Protein AF-A0A3C0YQP6-F1 (afdb_monomer)

Mean predicted aligned error: 11.36 Å

Sequence (159 aa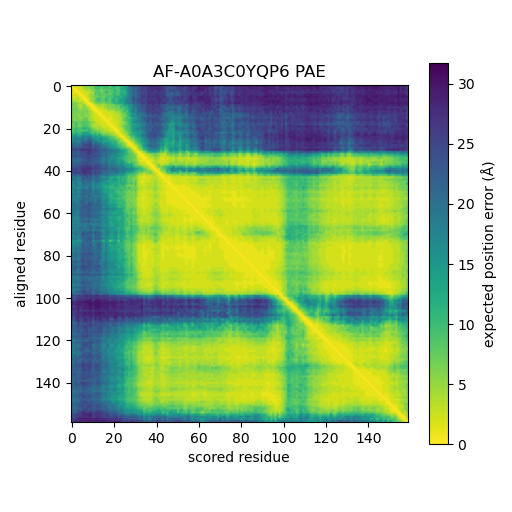):
MQRHLARFGKLDANDVVGLISKVEVSIDPDTDFGVAVFSPKKMIKPFTRGQRRYIEAMVNHDLTFCTGPAGTGKTYLAVAVAVSMLKKKQIRKIVLARPAVEAGEKLGFLPGDIEAKVNPYLRPLFDSLEDMMDFAQMRKLADMDIIEVIPLAFMRGRT

Secondary structure (DSSP, 8-state):
-HHHHHHHS---HHHHHHHHHHHHTTS-S-TT--EE-SSTT-EE--SSHHHHHHHHHHHH-S-------TTSSHHHHHHHHHHHHHHTTS-S-EEEEE-SS-TT-------S-HHHHHHHHHHHHHHHHHTTS-HHHHHHHHHTTSEEEEEGGGGTT--

Foldseek 3Di:
DVVVCVVPVDDDPVNVVVVVVVVVVQQDPPFPDFQAAAPNPDTHTQRGPVLVVQLVCVVPDPDDDDDDDPPNCNLLSVLSSVRSCVVVVVDQAAEAEDAQDDPPDDLDDDPDDPCSSRVVVQVVVVVSVCVRHPPVVVVVCVVVNRYHRYYPVVPPPPD

pLDDT: mean 80.61, std 15.02, range [41.62, 96.5]

Solvent-accessible surface area (backbone atoms only — not comparable to full-atom values): 9839 Å² total; per-residue (Å²): 109,70,73,52,42,75,71,62,78,60,83,54,73,64,56,51,53,56,49,49,52,60,55,50,73,50,42,62,85,79,69,85,61,57,41,58,39,70,34,93,85,52,62,55,57,61,71,33,62,70,48,42,51,50,55,52,41,56,74,76,35,98,75,70,88,86,85,78,68,89,90,73,45,68,68,57,54,52,51,41,49,52,46,24,34,42,76,70,63,74,44,84,63,48,78,47,69,43,74,84,58,66,96,86,62,72,84,66,88,62,83,70,57,76,61,68,57,46,48,74,75,49,41,68,59,52,55,51,47,54,74,36,25,54,65,72,58,50,50,53,35,38,79,68,67,30,40,41,81,47,48,45,84,72,57,73,88,78,126

Radius of gyration: 19.97 Å; Cα contacts (8 Å, |Δi|>4): 151; chains: 1; bounding box: 54×29×54 Å

Structure (mmCIF, N/CA/C/O backbone):
data_AF-A0A3C0YQP6-F1
#
_entry.id   AF-A0A3C0YQP6-F1
#
loop_
_atom_site.group_PDB
_atom_site.id
_atom_site.type_symbol
_atom_site.label_atom_id
_atom_site.label_alt_id
_atom_site.label_comp_id
_atom_site.label_asym_id
_atom_site.label_entity_id
_atom_site.label_seq_id
_atom_site.pdbx_PDB_ins_code
_atom_site.Cartn_x
_atom_site.Cartn_y
_atom_site.Cartn_z
_atom_site.occupancy
_atom_site.B_iso_or_equiv
_atom_site.auth_seq_id
_atom_site.auth_comp_id
_atom_site.auth_asym_id
_atom_site.auth_atom_id
_atom_site.pdbx_PDB_model_num
ATOM 1 N N . MET A 1 1 ? 24.468 1.409 -19.617 1.00 58.34 1 MET A N 1
ATOM 2 C CA . MET A 1 1 ? 25.437 2.520 -19.496 1.00 58.34 1 MET A CA 1
ATOM 3 C C . MET A 1 1 ? 26.795 2.054 -18.957 1.00 58.34 1 MET A C 1
ATOM 5 O O . MET A 1 1 ? 27.735 2.036 -19.735 1.00 58.34 1 MET A O 1
ATOM 9 N N . GLN A 1 2 ? 26.906 1.563 -17.711 1.00 55.31 2 GLN A N 1
ATOM 10 C CA . GLN A 1 2 ? 28.197 1.138 -17.114 1.00 55.31 2 GLN A CA 1
ATOM 11 C C . GLN A 1 2 ? 28.961 0.056 -17.906 1.00 55.31 2 GLN A C 1
ATOM 13 O O . GLN A 1 2 ? 30.169 0.168 -18.076 1.00 55.31 2 GLN A O 1
ATOM 18 N N . ARG A 1 3 ? 28.274 -0.954 -18.463 1.00 58.31 3 ARG A N 1
ATOM 19 C CA . ARG A 1 3 ? 28.918 -2.009 -19.279 1.00 58.31 3 ARG A CA 1
ATOM 20 C C . ARG A 1 3 ? 29.459 -1.522 -20.632 1.00 58.31 3 ARG A C 1
ATOM 22 O O . ARG A 1 3 ? 30.394 -2.120 -21.145 1.00 58.31 3 ARG A O 1
ATOM 29 N N . HIS A 1 4 ? 28.872 -0.470 -21.211 1.00 63.62 4 HIS A N 1
ATOM 30 C CA . HIS A 1 4 ? 29.332 0.110 -22.484 1.00 63.62 4 HIS A CA 1
ATOM 31 C C . HIS A 1 4 ? 30.536 1.025 -22.252 1.00 63.62 4 HIS A C 1
ATOM 33 O O . HIS A 1 4 ? 31.543 0.895 -22.939 1.00 63.62 4 HIS A O 1
ATOM 39 N N . LEU A 1 5 ? 30.486 1.838 -21.186 1.00 61.31 5 LEU A N 1
ATOM 40 C CA . LEU A 1 5 ? 31.622 2.647 -20.726 1.00 61.31 5 LEU A CA 1
ATOM 41 C C . LEU A 1 5 ? 32.848 1.787 -20.402 1.00 61.31 5 LEU A C 1
ATOM 43 O O . LEU A 1 5 ? 33.950 2.102 -20.834 1.00 61.31 5 LEU A O 1
ATOM 4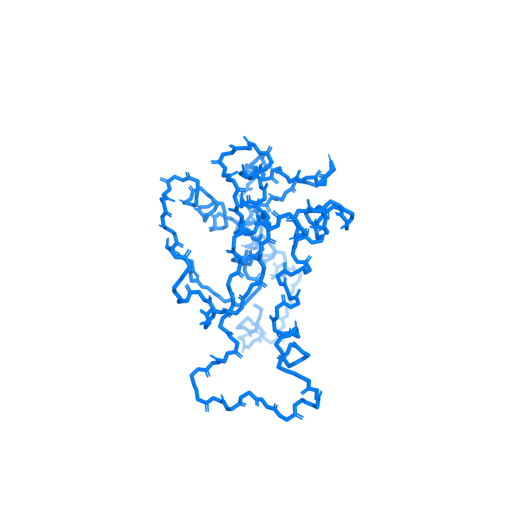7 N N . ALA A 1 6 ? 32.643 0.675 -19.689 1.00 65.25 6 ALA A N 1
ATOM 48 C CA . ALA A 1 6 ? 33.711 -0.254 -19.330 1.00 65.25 6 ALA A CA 1
ATOM 49 C C . ALA A 1 6 ? 34.341 -0.962 -20.543 1.00 65.25 6 ALA A C 1
ATOM 51 O O . ALA A 1 6 ? 35.459 -1.455 -20.443 1.00 65.25 6 ALA A O 1
ATOM 52 N N . ARG A 1 7 ? 33.632 -1.032 -21.679 1.00 63.12 7 ARG A N 1
ATOM 53 C CA . ARG A 1 7 ? 34.079 -1.752 -22.879 1.00 63.12 7 ARG A CA 1
ATOM 54 C C . ARG A 1 7 ? 34.675 -0.838 -23.951 1.00 63.12 7 ARG A C 1
ATOM 56 O O . ARG A 1 7 ? 35.552 -1.284 -24.680 1.00 63.12 7 ARG A O 1
ATOM 63 N N . PHE A 1 8 ? 34.219 0.411 -24.050 1.00 68.19 8 PHE A N 1
ATOM 64 C CA . PHE A 1 8 ? 34.611 1.328 -25.129 1.00 68.19 8 PHE A CA 1
ATOM 65 C C . PHE A 1 8 ? 35.222 2.651 -24.648 1.00 68.19 8 PHE A C 1
ATOM 67 O O . PHE A 1 8 ? 35.704 3.425 -25.471 1.00 68.19 8 PHE A O 1
ATOM 74 N N . GLY A 1 9 ? 35.231 2.929 -23.338 1.00 69.69 9 GLY A N 1
ATOM 75 C CA . GLY A 1 9 ? 35.923 4.079 -22.736 1.00 69.69 9 GLY A CA 1
ATOM 76 C C . GLY A 1 9 ? 35.346 5.463 -23.065 1.00 69.69 9 GLY A C 1
ATOM 77 O O . GLY A 1 9 ? 35.785 6.454 -22.490 1.00 69.69 9 GLY A O 1
ATOM 78 N N . LYS A 1 10 ? 34.355 5.553 -23.957 1.00 77.12 10 LYS A N 1
ATOM 79 C CA . LYS A 1 10 ? 33.652 6.784 -24.332 1.00 77.12 10 LYS A CA 1
ATOM 80 C C . LYS A 1 10 ? 32.188 6.484 -24.648 1.00 77.12 10 LYS A C 1
ATOM 82 O O . LYS A 1 10 ? 31.852 5.360 -25.010 1.00 77.12 10 LYS A O 1
ATOM 87 N N . LEU A 1 11 ? 31.336 7.489 -24.480 1.00 73.94 11 LEU A N 1
ATOM 88 C CA . LEU A 1 11 ? 29.963 7.495 -24.980 1.00 73.94 11 LEU A CA 1
ATOM 89 C C . LEU A 1 11 ? 29.897 8.507 -26.111 1.00 73.94 11 LEU A C 1
ATOM 91 O O . LEU A 1 11 ? 30.295 9.656 -25.911 1.00 73.94 11 LEU A O 1
ATOM 95 N N . ASP A 1 12 ? 29.402 8.092 -27.269 1.00 81.06 12 ASP A N 1
ATOM 96 C CA . ASP A 1 12 ? 29.053 9.025 -28.333 1.00 81.06 12 ASP A CA 1
ATOM 97 C C . ASP A 1 12 ? 27.547 9.347 -28.332 1.00 81.06 12 ASP A C 1
ATOM 99 O O . ASP A 1 12 ? 26.745 8.757 -27.601 1.00 81.06 12 ASP A O 1
ATOM 103 N N . ALA A 1 13 ? 27.153 10.347 -29.122 1.00 73.62 13 ALA A N 1
ATOM 104 C CA . ALA A 1 13 ? 25.756 10.765 -29.211 1.00 73.62 13 ALA A CA 1
ATOM 105 C C . ALA A 1 13 ? 24.844 9.639 -29.739 1.00 73.62 13 ALA A C 1
ATOM 107 O O . ALA A 1 13 ? 23.687 9.546 -29.331 1.00 73.62 13 ALA A O 1
ATOM 108 N N . ASN A 1 14 ? 25.367 8.747 -30.583 1.00 75.00 14 ASN A N 1
ATOM 109 C CA . ASN A 1 14 ? 24.609 7.636 -31.154 1.00 75.00 14 ASN A CA 1
ATOM 110 C C . ASN A 1 14 ? 24.379 6.520 -30.127 1.00 75.00 14 ASN A C 1
ATOM 112 O O . ASN A 1 14 ? 23.309 5.915 -30.112 1.00 75.00 14 ASN A O 1
ATOM 116 N N . ASP A 1 15 ? 25.327 6.293 -29.218 1.00 74.81 15 ASP A N 1
ATOM 117 C CA . ASP A 1 15 ? 25.189 5.384 -28.084 1.00 74.81 15 ASP A CA 1
ATOM 118 C C . ASP A 1 15 ? 24.096 5.861 -27.127 1.00 74.81 15 ASP A C 1
ATOM 120 O O . ASP A 1 15 ? 23.300 5.061 -26.631 1.00 74.81 15 ASP A O 1
ATOM 124 N N . VAL A 1 16 ? 24.033 7.172 -26.876 1.00 72.62 16 VAL A N 1
ATOM 125 C CA . VAL A 1 16 ? 22.997 7.775 -26.029 1.00 72.62 16 VAL A CA 1
ATOM 126 C C . VAL A 1 16 ? 21.626 7.629 -26.686 1.00 72.62 16 VAL A C 1
ATOM 128 O O . VAL A 1 16 ? 20.701 7.135 -26.044 1.00 72.62 16 VAL A O 1
ATOM 131 N N . VAL A 1 17 ? 21.502 7.951 -27.976 1.00 74.00 17 VAL A N 1
ATOM 132 C CA . VAL A 1 17 ? 20.252 7.780 -28.739 1.00 74.00 17 VAL A CA 1
ATOM 133 C C . VAL A 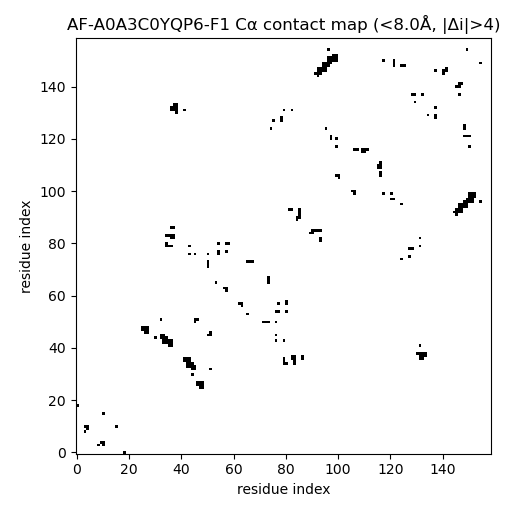1 17 ? 19.836 6.302 -28.816 1.00 74.00 17 VAL A C 1
ATOM 135 O O . VAL A 1 17 ? 18.668 5.964 -28.614 1.00 74.00 17 VAL A O 1
ATOM 138 N N . GLY A 1 18 ? 20.786 5.389 -29.021 1.00 70.12 18 GLY A N 1
ATOM 139 C CA . GLY A 1 18 ? 20.561 3.941 -29.037 1.00 70.12 18 GLY A CA 1
ATOM 140 C C . GLY A 1 18 ? 20.160 3.355 -27.676 1.00 70.12 18 GLY A C 1
ATOM 141 O O . GLY A 1 18 ? 19.450 2.351 -27.601 1.00 70.12 18 GLY A O 1
ATOM 142 N N . LEU A 1 19 ? 20.600 3.968 -26.575 1.00 71.38 19 LEU A N 1
ATOM 143 C CA . LEU A 1 19 ? 20.184 3.590 -25.224 1.00 71.38 19 LEU A CA 1
ATOM 144 C C . LEU A 1 19 ? 18.819 4.179 -24.859 1.00 71.38 19 LEU A C 1
ATOM 146 O O . LEU A 1 19 ? 18.021 3.468 -24.253 1.00 71.38 19 LEU A O 1
ATOM 150 N N . ILE A 1 20 ? 18.534 5.424 -25.249 1.00 69.88 20 ILE A N 1
ATOM 151 C CA . ILE A 1 20 ? 17.230 6.069 -25.039 1.00 69.88 20 ILE A CA 1
ATOM 152 C C . ILE A 1 20 ? 16.140 5.304 -25.791 1.00 69.88 20 ILE A C 1
ATOM 154 O O . ILE A 1 20 ? 15.153 4.912 -25.181 1.00 69.88 20 ILE A O 1
ATOM 158 N N . SER A 1 21 ? 16.369 4.965 -27.060 1.00 63.53 21 SER A N 1
ATOM 159 C CA . SER A 1 21 ? 15.434 4.146 -27.848 1.00 63.53 21 SER A CA 1
ATOM 160 C C . SER A 1 21 ? 15.189 2.761 -27.231 1.00 63.53 21 SER A C 1
ATOM 162 O O . SER A 1 21 ? 14.059 2.282 -27.206 1.00 63.53 21 SER A O 1
ATOM 164 N N . LYS A 1 22 ? 16.204 2.117 -26.637 1.00 62.28 22 LYS A N 1
ATOM 165 C CA . LYS A 1 22 ? 16.007 0.861 -25.882 1.00 62.28 22 LYS A CA 1
ATOM 166 C C . LYS A 1 22 ? 15.187 1.037 -24.602 1.00 62.28 22 LYS A C 1
ATOM 168 O O . LYS A 1 22 ? 14.529 0.085 -24.187 1.00 62.28 22 LYS A O 1
ATOM 173 N N . VAL A 1 23 ? 15.235 2.209 -23.970 1.00 60.88 23 VAL A N 1
ATOM 174 C CA . VAL A 1 23 ? 14.387 2.548 -22.817 1.00 60.88 23 VAL A CA 1
ATOM 175 C C . VAL A 1 23 ? 12.955 2.834 -23.282 1.00 60.88 23 VAL A C 1
ATOM 177 O O . VAL A 1 23 ? 12.015 2.302 -22.691 1.00 60.88 23 VAL A O 1
ATOM 180 N N . GLU A 1 24 ? 12.780 3.562 -24.385 1.00 53.66 24 GLU A N 1
ATOM 181 C CA . GLU A 1 24 ? 11.471 3.831 -25.000 1.00 53.66 24 GLU A CA 1
ATOM 182 C C . GLU A 1 24 ? 10.733 2.548 -25.404 1.00 53.66 24 GLU A C 1
ATOM 184 O O . GLU A 1 24 ? 9.534 2.450 -25.177 1.00 53.66 24 GLU A O 1
ATOM 189 N N . VAL A 1 25 ? 11.434 1.507 -25.874 1.00 51.38 25 VAL A N 1
ATOM 190 C CA . VAL A 1 25 ? 10.823 0.204 -26.228 1.00 51.38 25 VAL A CA 1
ATOM 191 C C . VAL A 1 25 ? 10.158 -0.511 -25.033 1.00 51.38 25 VAL A C 1
ATOM 193 O O . VAL A 1 25 ? 9.355 -1.424 -25.224 1.00 51.38 25 VAL A O 1
ATOM 196 N N . SER A 1 26 ? 10.441 -0.108 -23.789 1.00 53.56 26 SER A N 1
ATOM 197 C CA . SER A 1 26 ? 9.759 -0.644 -22.597 1.00 53.56 26 SER A CA 1
ATOM 198 C C . SER A 1 26 ? 8.542 0.167 -22.127 1.00 53.56 26 SER A C 1
ATOM 200 O O . SER A 1 26 ? 7.826 -0.286 -21.224 1.00 53.56 26 SER A O 1
ATOM 202 N N . ILE A 1 27 ? 8.282 1.309 -22.767 1.00 53.25 27 ILE A N 1
ATOM 203 C CA . ILE A 1 27 ? 7.080 2.125 -22.603 1.00 53.25 27 ILE A CA 1
ATOM 204 C C . ILE A 1 27 ? 6.091 1.665 -23.678 1.00 53.25 27 ILE A C 1
ATOM 206 O O . ILE A 1 27 ? 6.289 1.883 -24.869 1.00 53.25 27 ILE A O 1
ATOM 210 N N . ASP A 1 28 ? 5.048 0.956 -23.258 1.00 53.28 28 ASP A N 1
ATOM 211 C CA . ASP A 1 28 ? 3.987 0.498 -24.157 1.00 53.28 28 ASP A CA 1
ATOM 212 C C . ASP A 1 28 ? 3.206 1.724 -24.679 1.00 53.28 28 ASP A C 1
ATOM 214 O O . ASP A 1 28 ? 2.728 2.498 -23.846 1.00 53.28 28 ASP A O 1
ATOM 218 N N . PRO A 1 29 ? 3.087 1.954 -26.001 1.00 47.88 29 PRO A N 1
ATOM 219 C CA . PRO A 1 29 ? 2.411 3.131 -26.555 1.00 47.88 29 PRO A CA 1
ATOM 220 C C . PRO A 1 29 ? 0.894 3.158 -26.293 1.00 47.88 29 PRO A C 1
ATOM 222 O O . PRO A 1 29 ? 0.276 4.217 -26.413 1.00 47.88 29 PRO A O 1
ATOM 225 N N . ASP A 1 30 ? 0.291 2.04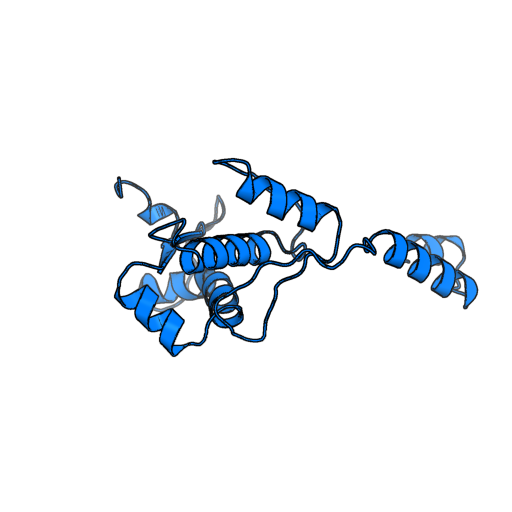2 -25.869 1.00 51.56 30 ASP A N 1
ATOM 226 C CA . ASP A 1 30 ? -1.146 1.933 -25.595 1.00 51.56 30 ASP A CA 1
ATOM 227 C C . ASP A 1 30 ? -1.502 2.429 -24.169 1.00 51.56 30 ASP A C 1
ATOM 229 O O . ASP A 1 30 ? -1.869 1.678 -23.255 1.00 51.56 30 ASP A O 1
ATOM 233 N N . THR A 1 31 ? -1.302 3.734 -23.946 1.00 51.97 31 THR A N 1
ATOM 234 C CA . THR A 1 31 ? -1.334 4.424 -22.636 1.00 51.97 31 THR A CA 1
ATOM 235 C C . THR A 1 31 ? -2.698 4.997 -22.225 1.00 51.97 31 THR A C 1
ATOM 237 O O . THR A 1 31 ? -2.755 5.936 -21.418 1.00 51.97 31 THR A O 1
ATOM 240 N N . ASP A 1 32 ? -3.814 4.447 -22.712 1.00 60.16 32 ASP A N 1
ATOM 241 C CA . ASP A 1 32 ? -5.142 4.816 -22.182 1.00 60.16 32 ASP A CA 1
ATOM 242 C C . ASP A 1 32 ? -5.520 4.038 -20.906 1.00 60.16 32 ASP A C 1
ATOM 244 O O . ASP A 1 32 ? -6.458 4.370 -20.186 1.00 60.16 32 ASP A O 1
ATOM 248 N N . PHE A 1 33 ? -4.735 3.021 -20.545 1.00 72.56 33 PHE A N 1
ATOM 249 C CA . PHE A 1 33 ? -4.957 2.267 -19.318 1.00 72.56 33 PHE A CA 1
ATOM 250 C C . PHE A 1 33 ? -4.454 3.036 -18.088 1.00 72.56 33 PHE A C 1
ATOM 252 O O . PHE A 1 33 ? -3.255 3.281 -17.929 1.00 72.56 33 PHE A O 1
ATOM 259 N N . GLY A 1 34 ? -5.366 3.396 -17.185 1.00 82.31 34 GLY A N 1
ATOM 260 C CA . GLY A 1 34 ? -5.044 4.103 -15.952 1.00 82.31 34 GLY A CA 1
ATOM 261 C C . GLY A 1 34 ? -6.020 3.811 -14.817 1.00 82.31 34 GLY A C 1
ATOM 262 O O . GLY A 1 34 ? -7.179 3.457 -15.021 1.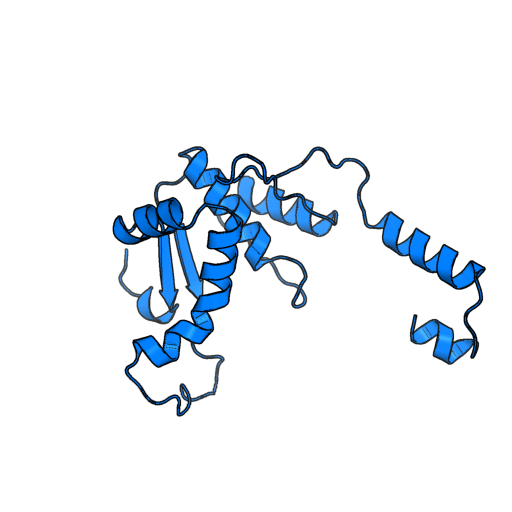00 82.31 34 GLY A O 1
ATOM 263 N N . VAL A 1 35 ? -5.531 3.957 -13.589 1.00 88.25 35 VAL A N 1
ATOM 264 C CA . VAL A 1 35 ? -6.291 3.719 -12.364 1.00 88.25 35 VAL A CA 1
ATOM 265 C C . VAL A 1 35 ? -6.811 5.054 -11.839 1.00 88.25 35 VAL A C 1
ATOM 267 O O . VAL A 1 35 ? -6.043 5.918 -11.409 1.00 88.25 35 VAL A O 1
ATOM 270 N N . ALA A 1 36 ? -8.130 5.234 -11.893 1.00 89.25 36 ALA A N 1
ATOM 271 C CA . ALA A 1 36 ? -8.792 6.427 -11.380 1.00 89.25 36 ALA A CA 1
ATOM 272 C C . ALA A 1 36 ? -8.885 6.378 -9.848 1.00 89.25 36 ALA A C 1
ATOM 274 O O . ALA A 1 36 ? -9.496 5.460 -9.293 1.00 89.25 36 ALA A O 1
ATOM 275 N N . VAL A 1 37 ? -8.329 7.388 -9.180 1.00 88.88 37 VAL A N 1
ATOM 276 C CA . VAL A 1 37 ? -8.346 7.549 -7.715 1.00 88.88 37 VAL A CA 1
ATOM 277 C C . VAL A 1 37 ? -9.274 8.699 -7.301 1.00 88.88 37 VAL A C 1
ATOM 279 O O . VAL A 1 37 ? -10.009 9.233 -8.138 1.00 88.88 37 VAL A O 1
ATOM 282 N N . PHE A 1 38 ? -9.344 9.040 -6.012 1.00 84.81 38 PHE A N 1
ATOM 283 C CA . PHE A 1 38 ? -10.244 10.097 -5.534 1.00 84.81 38 PHE A CA 1
ATOM 284 C C . PHE A 1 38 ? -9.825 11.488 -5.993 1.00 84.81 38 PHE A C 1
ATOM 286 O O . PHE A 1 38 ? -10.701 12.263 -6.368 1.00 84.81 38 PHE A O 1
ATOM 293 N N . SER A 1 39 ? -8.518 11.757 -6.059 1.00 82.69 39 SER A N 1
ATOM 294 C CA . SER A 1 39 ? -7.990 13.017 -6.580 1.00 82.69 39 SER A CA 1
ATOM 295 C C . SER A 1 39 ? -8.542 13.288 -7.996 1.00 82.69 39 SER A C 1
ATOM 297 O O . SER A 1 39 ? -8.196 12.559 -8.933 1.00 82.69 39 SER A O 1
ATOM 299 N N . PRO A 1 40 ? -9.398 14.315 -8.191 1.00 61.34 40 PRO A N 1
ATOM 300 C CA . PRO A 1 40 ? -10.222 14.464 -9.399 1.00 61.34 40 PRO A CA 1
ATOM 301 C C . PRO A 1 40 ? -9.447 14.618 -10.714 1.00 61.34 40 PRO A C 1
ATOM 303 O O . PRO A 1 40 ? -10.018 14.426 -11.783 1.00 61.34 40 PRO A O 1
ATOM 306 N N . LYS A 1 41 ? -8.160 14.981 -10.648 1.00 61.53 41 LYS A N 1
ATOM 307 C CA . LYS A 1 41 ? -7.296 15.220 -11.816 1.00 61.53 41 LYS A CA 1
ATOM 308 C C . LYS A 1 41 ? -6.163 14.200 -11.965 1.00 61.53 41 LYS A C 1
ATOM 310 O O . LYS A 1 41 ? -5.361 14.332 -12.885 1.00 61.53 41 LYS A O 1
ATOM 315 N N . LYS A 1 42 ? -6.062 13.205 -11.075 1.00 75.06 42 LYS A N 1
ATOM 316 C CA . LYS A 1 42 ? -4.940 12.257 -11.061 1.00 75.06 42 LYS A CA 1
ATOM 317 C C . LYS A 1 42 ? -5.422 10.877 -11.500 1.00 75.06 42 LYS A C 1
ATOM 319 O O . LYS A 1 42 ? -6.240 10.242 -10.838 1.00 75.06 42 LYS A O 1
ATOM 324 N N . MET A 1 43 ? -4.897 10.415 -12.629 1.00 86.00 43 MET A N 1
ATOM 325 C CA . MET A 1 43 ? -5.020 9.030 -13.068 1.00 86.00 43 MET A CA 1
ATOM 326 C C . MET A 1 43 ? -3.649 8.375 -12.953 1.00 86.00 43 MET A C 1
ATOM 328 O O . MET A 1 43 ? -2.679 8.863 -13.531 1.00 86.00 43 MET A O 1
ATOM 332 N N . ILE A 1 44 ? -3.561 7.288 -12.189 1.00 89.69 44 ILE A N 1
ATOM 333 C CA . ILE A 1 44 ? -2.299 6.578 -11.984 1.00 89.69 44 ILE A CA 1
ATOM 334 C C . ILE A 1 44 ? -2.101 5.608 -13.146 1.00 89.69 44 ILE A C 1
ATOM 336 O O . ILE A 1 44 ? -2.829 4.624 -13.267 1.00 89.69 44 ILE A O 1
ATOM 340 N N . LYS A 1 45 ? -1.141 5.900 -14.024 1.00 90.69 45 LYS A N 1
ATOM 341 C CA . LYS A 1 45 ? -0.830 5.071 -15.194 1.00 90.69 45 LYS A CA 1
ATOM 342 C C . LYS A 1 45 ? 0.383 4.174 -14.919 1.00 90.69 45 LYS A C 1
ATOM 344 O O . LYS A 1 45 ? 1.335 4.638 -14.290 1.00 90.69 45 LYS A O 1
ATOM 349 N N . PRO A 1 46 ? 0.388 2.913 -15.384 1.00 90.81 46 PRO A N 1
ATOM 350 C CA . PRO A 1 46 ? 1.612 2.129 -15.424 1.00 90.81 46 PRO A CA 1
ATOM 351 C C . PRO A 1 46 ? 2.567 2.704 -16.479 1.00 90.81 46 PRO A C 1
ATOM 353 O O . PRO A 1 46 ? 2.151 3.058 -17.577 1.00 90.81 46 PRO A O 1
ATOM 356 N N . PHE A 1 47 ? 3.857 2.746 -16.162 1.00 87.94 47 PHE A N 1
ATOM 357 C CA . PHE A 1 47 ? 4.918 3.164 -17.083 1.00 87.94 47 PHE A CA 1
ATOM 358 C C . PHE A 1 47 ? 5.508 2.005 -17.887 1.00 87.94 47 PHE A C 1
ATOM 360 O O . PHE A 1 47 ? 6.164 2.223 -18.897 1.00 87.94 47 PHE A O 1
ATOM 367 N N . THR A 1 48 ? 5.308 0.766 -17.430 1.00 89.25 48 THR A N 1
ATOM 368 C CA . THR A 1 48 ? 5.855 -0.429 -18.084 1.00 89.25 48 THR A CA 1
ATOM 369 C C . THR A 1 48 ? 4.788 -1.499 -18.263 1.00 89.25 48 THR A C 1
ATOM 371 O O . THR A 1 48 ? 3.849 -1.614 -17.468 1.00 89.25 48 THR A O 1
ATOM 374 N N . ARG A 1 49 ? 4.990 -2.383 -19.244 1.00 89.12 49 ARG A N 1
ATOM 375 C CA . ARG A 1 49 ? 4.128 -3.557 -19.454 1.00 89.12 49 ARG A CA 1
ATOM 376 C C . ARG A 1 49 ? 4.035 -4.460 -18.216 1.00 89.12 49 ARG A C 1
ATOM 378 O O . ARG A 1 49 ? 2.995 -5.060 -17.963 1.00 89.12 49 ARG A O 1
ATOM 385 N N . GLY A 1 50 ? 5.106 -4.555 -17.421 1.00 91.06 50 GLY A N 1
ATOM 386 C CA . GLY A 1 50 ? 5.107 -5.321 -16.169 1.00 91.06 50 GLY A CA 1
ATOM 387 C C . GLY A 1 50 ? 4.163 -4.736 -15.116 1.00 91.06 50 GLY A C 1
ATOM 388 O O . GLY A 1 50 ? 3.421 -5.479 -14.480 1.00 91.06 50 GLY A O 1
ATOM 389 N N . GLN A 1 51 ? 4.141 -3.410 -14.982 1.00 94.19 51 GLN A N 1
ATOM 390 C CA . GLN A 1 51 ? 3.213 -2.707 -14.095 1.00 94.19 51 GLN A CA 1
ATOM 391 C C . GLN A 1 51 ? 1.763 -2.840 -14.564 1.00 94.19 51 GLN A C 1
ATOM 393 O O . GLN A 1 51 ? 0.881 -3.055 -13.738 1.00 94.19 51 GLN A O 1
ATOM 398 N N . ARG A 1 52 ? 1.517 -2.782 -15.880 1.00 93.00 52 ARG A N 1
ATOM 399 C CA . ARG A 1 52 ? 0.185 -3.032 -16.444 1.00 93.00 52 ARG A CA 1
ATOM 400 C C . ARG A 1 52 ? -0.323 -4.427 -16.083 1.00 93.00 52 ARG A C 1
ATOM 402 O O . ARG A 1 52 ? -1.383 -4.542 -15.478 1.00 93.00 52 ARG A O 1
ATOM 409 N N . ARG A 1 53 ? 0.481 -5.464 -16.350 1.00 93.81 53 ARG A N 1
ATOM 410 C CA . ARG A 1 53 ? 0.147 -6.846 -15.967 1.00 93.81 53 ARG A CA 1
ATOM 411 C C . ARG A 1 53 ? -0.110 -6.986 -14.471 1.00 93.81 53 ARG A C 1
ATOM 413 O O . ARG A 1 53 ? -0.975 -7.753 -14.075 1.00 93.81 53 ARG A O 1
ATOM 420 N N . TYR A 1 54 ? 0.639 -6.264 -13.639 1.00 95.38 54 TYR A N 1
ATOM 421 C CA . TYR A 1 54 ? 0.428 -6.283 -12.196 1.00 95.38 54 TYR A CA 1
ATOM 422 C C . TYR A 1 54 ? -0.932 -5.687 -11.799 1.00 95.38 54 TYR A C 1
ATOM 424 O O . TYR A 1 54 ? -1.640 -6.285 -10.993 1.00 95.38 54 TYR A O 1
ATOM 432 N N . ILE A 1 55 ? -1.328 -4.559 -12.397 1.00 95.25 55 ILE A N 1
ATOM 433 C CA . ILE A 1 55 ? -2.656 -3.968 -12.178 1.00 95.25 55 ILE A CA 1
ATOM 434 C C . ILE A 1 55 ? -3.757 -4.931 -12.635 1.00 95.25 55 ILE A C 1
ATOM 436 O O . ILE A 1 55 ? -4.693 -5.185 -11.885 1.00 95.25 55 ILE A O 1
ATOM 440 N N . GLU A 1 56 ? -3.633 -5.496 -13.836 1.00 94.44 56 GLU A N 1
ATOM 441 C CA . GLU A 1 56 ? -4.594 -6.467 -14.373 1.00 94.44 56 GLU A CA 1
ATOM 442 C C . GLU A 1 56 ? -4.693 -7.717 -13.485 1.00 94.44 56 GLU A C 1
ATOM 444 O O . GLU A 1 56 ? -5.792 -8.205 -13.226 1.00 94.44 56 GLU A O 1
ATOM 449 N N . ALA A 1 57 ? -3.567 -8.213 -12.961 1.00 96.31 57 ALA A N 1
ATOM 450 C CA . ALA A 1 57 ? -3.553 -9.347 -12.044 1.00 96.31 57 ALA A CA 1
ATOM 451 C C . ALA A 1 57 ? -4.353 -9.056 -10.766 1.00 96.31 57 ALA A C 1
ATOM 453 O O . ALA A 1 57 ? -5.187 -9.879 -10.400 1.00 96.31 57 ALA A O 1
ATOM 454 N N . MET A 1 58 ? -4.174 -7.875 -10.161 1.00 96.25 58 MET A N 1
ATOM 455 C CA . MET A 1 58 ? -4.911 -7.465 -8.955 1.00 96.25 58 MET A CA 1
ATOM 456 C C . MET A 1 58 ? -6.419 -7.301 -9.176 1.00 96.25 58 MET A C 1
ATOM 458 O O . MET A 1 58 ? -7.185 -7.430 -8.229 1.00 96.25 58 MET A O 1
ATOM 462 N N . VAL A 1 59 ? -6.855 -6.985 -10.398 1.00 93.31 59 VAL A N 1
ATOM 463 C CA . VAL A 1 59 ? -8.287 -6.861 -10.724 1.00 93.31 59 VAL A CA 1
ATOM 464 C C . VAL A 1 59 ? -8.926 -8.228 -10.974 1.00 93.31 59 VAL A C 1
ATOM 466 O O . VAL A 1 59 ? -10.091 -8.421 -10.641 1.00 93.31 59 VAL A O 1
ATOM 469 N N . ASN A 1 60 ? -8.178 -9.163 -11.561 1.00 95.44 60 ASN A N 1
ATOM 470 C CA . ASN A 1 60 ? -8.711 -10.443 -12.032 1.00 95.44 60 ASN A CA 1
ATOM 471 C C . ASN A 1 60 ? -8.505 -11.614 -11.056 1.00 95.44 60 ASN A C 1
ATOM 473 O O . ASN A 1 60 ? -9.018 -12.700 -11.314 1.00 95.44 60 ASN A O 1
ATOM 477 N N . HIS A 1 61 ? -7.745 -11.430 -9.974 1.00 96.50 61 HIS A N 1
ATOM 478 C CA . HIS A 1 61 ? -7.438 -12.487 -9.008 1.00 96.50 61 HIS A CA 1
ATOM 479 C C . HIS A 1 61 ? -7.631 -11.993 -7.577 1.00 96.50 61 HIS A C 1
ATOM 481 O O . HIS A 1 61 ? -7.212 -10.888 -7.238 1.00 96.50 61 HIS A O 1
ATOM 487 N N . ASP A 1 62 ? -8.156 -12.864 -6.714 1.00 95.00 62 ASP A N 1
ATOM 488 C CA . ASP A 1 62 ? -8.358 -12.566 -5.290 1.00 95.00 62 ASP A CA 1
ATOM 489 C C . ASP A 1 62 ? -7.036 -12.360 -4.530 1.00 95.00 62 ASP A C 1
ATOM 491 O O . ASP A 1 62 ? -6.974 -11.618 -3.551 1.00 95.00 62 ASP A O 1
ATOM 495 N N . LEU A 1 63 ? -5.959 -13.016 -4.983 1.00 96.06 63 LEU A N 1
ATOM 496 C CA . LEU A 1 63 ? -4.633 -12.946 -4.378 1.00 96.06 63 LEU A CA 1
ATOM 497 C C . LEU A 1 63 ? -3.562 -12.745 -5.449 1.00 96.06 63 LEU A C 1
ATOM 499 O O . LEU A 1 63 ? -3.419 -13.547 -6.368 1.00 96.06 63 LEU A O 1
ATOM 503 N N . THR A 1 64 ? -2.767 -11.686 -5.295 1.00 96.50 64 THR A N 1
ATOM 504 C CA . THR A 1 64 ? -1.668 -11.360 -6.207 1.00 96.50 64 THR A CA 1
ATOM 505 C C . THR A 1 64 ? -0.374 -11.158 -5.429 1.00 96.50 64 THR A C 1
ATOM 507 O O . THR A 1 64 ? -0.277 -10.269 -4.584 1.00 96.50 64 THR A O 1
ATOM 510 N N . PHE A 1 65 ? 0.655 -11.934 -5.767 1.00 96.25 65 PHE A N 1
ATOM 511 C CA . PHE A 1 65 ? 2.015 -11.709 -5.286 1.00 96.25 65 PHE A CA 1
ATOM 512 C C . PHE A 1 65 ? 2.807 -10.917 -6.322 1.00 96.25 65 PHE A C 1
ATOM 514 O O . PHE A 1 65 ? 2.817 -11.251 -7.505 1.00 96.25 65 PHE A O 1
ATOM 521 N N . CYS A 1 66 ? 3.505 -9.878 -5.873 1.00 95.06 66 CYS A N 1
ATOM 522 C CA . CYS A 1 66 ? 4.377 -9.086 -6.727 1.00 95.06 66 CYS A CA 1
ATOM 523 C C . CYS A 1 66 ? 5.778 -9.026 -6.131 1.00 95.06 66 CYS A C 1
ATOM 525 O O . CYS A 1 66 ? 5.974 -8.538 -5.017 1.00 95.06 66 CYS A O 1
ATOM 527 N N . THR A 1 67 ? 6.761 -9.493 -6.893 1.00 93.56 67 THR A N 1
ATOM 528 C CA . THR A 1 67 ? 8.176 -9.418 -6.536 1.00 93.56 67 THR A CA 1
ATOM 529 C C . THR A 1 67 ? 8.898 -8.472 -7.488 1.00 93.56 67 THR A C 1
ATOM 531 O O . THR A 1 67 ? 8.531 -8.311 -8.651 1.00 93.56 67 THR A O 1
ATOM 534 N N . GLY A 1 68 ? 9.923 -7.788 -6.986 1.00 90.38 68 GLY A N 1
ATOM 535 C CA . GLY A 1 68 ? 10.757 -6.925 -7.813 1.00 90.38 68 GLY A CA 1
ATOM 536 C C . GLY A 1 68 ? 11.543 -5.894 -7.006 1.00 90.38 68 GLY A C 1
ATOM 537 O O . GLY A 1 68 ? 11.215 -5.657 -5.839 1.00 90.38 68 GLY A O 1
ATOM 538 N N . PRO A 1 69 ? 12.546 -5.242 -7.618 1.00 91.25 69 PRO A N 1
ATOM 539 C CA . PRO A 1 69 ? 13.407 -4.266 -6.949 1.00 91.25 69 PRO A CA 1
ATOM 540 C C . PRO A 1 69 ? 12.640 -3.097 -6.323 1.00 91.25 69 PRO A C 1
ATOM 542 O O . PRO A 1 69 ? 11.498 -2.812 -6.692 1.00 91.25 69 PRO A O 1
ATOM 545 N N . ALA A 1 70 ? 13.257 -2.396 -5.374 1.00 87.19 70 ALA A N 1
ATOM 546 C CA . ALA A 1 70 ? 12.722 -1.131 -4.875 1.00 87.19 70 ALA A CA 1
ATOM 547 C C . ALA A 1 70 ? 12.511 -0.131 -6.033 1.00 87.19 70 ALA A C 1
ATOM 549 O O . ALA A 1 70 ? 13.219 -0.170 -7.037 1.00 87.19 70 ALA A O 1
ATOM 550 N N . GLY A 1 71 ? 11.498 0.731 -5.918 1.00 85.94 71 GLY A N 1
ATOM 551 C CA . GLY A 1 71 ? 11.200 1.752 -6.932 1.00 85.94 71 GLY A CA 1
ATOM 552 C C . GLY A 1 71 ? 10.388 1.284 -8.148 1.00 85.94 71 GLY A C 1
ATOM 553 O O . GLY A 1 71 ? 9.978 2.115 -8.947 1.00 85.94 71 GLY A O 1
ATOM 554 N N . THR A 1 72 ? 10.055 -0.005 -8.286 1.00 89.50 72 THR A N 1
ATOM 555 C CA . THR A 1 72 ? 9.248 -0.497 -9.429 1.00 89.50 72 THR A CA 1
ATOM 556 C C . THR A 1 72 ? 7.735 -0.268 -9.305 1.00 89.50 72 THR A C 1
ATOM 558 O O . THR A 1 72 ? 6.972 -0.724 -10.156 1.00 89.50 72 THR A O 1
ATOM 561 N N . GLY A 1 73 ? 7.280 0.435 -8.263 1.00 91.25 73 GLY A N 1
ATOM 562 C CA . GLY A 1 73 ? 5.874 0.819 -8.090 1.00 91.25 73 GLY A CA 1
ATOM 563 C C . GLY A 1 73 ? 4.963 -0.238 -7.458 1.00 91.25 73 GLY A C 1
ATOM 564 O O . GLY A 1 73 ? 3.763 -0.019 -7.410 1.00 91.25 73 GLY A O 1
ATOM 565 N N . LYS A 1 74 ? 5.497 -1.355 -6.940 1.00 94.56 74 LYS A N 1
ATOM 566 C CA . LYS A 1 74 ? 4.702 -2.457 -6.347 1.00 94.56 74 LYS A CA 1
ATOM 567 C C . LYS A 1 74 ? 3.686 -1.963 -5.309 1.00 94.56 74 LYS A C 1
ATOM 569 O O . LYS A 1 74 ? 2.489 -2.138 -5.474 1.00 94.56 74 LYS A O 1
ATOM 574 N N . THR A 1 75 ? 4.159 -1.273 -4.273 1.00 93.19 75 THR A N 1
ATOM 575 C CA . THR A 1 75 ? 3.286 -0.747 -3.215 1.00 93.19 75 THR A CA 1
ATOM 576 C C . THR A 1 75 ? 2.366 0.349 -3.743 1.00 93.19 75 THR A C 1
ATOM 578 O O . THR A 1 75 ? 1.167 0.320 -3.497 1.00 93.19 75 THR A O 1
ATOM 581 N N . TYR A 1 76 ? 2.912 1.286 -4.517 1.00 93.31 76 TYR A N 1
ATOM 582 C CA . TYR A 1 76 ? 2.163 2.436 -5.013 1.00 93.31 76 TYR A CA 1
ATOM 583 C C . TYR A 1 76 ? 0.989 2.028 -5.916 1.00 93.31 76 TYR A C 1
ATOM 585 O O . TYR A 1 76 ? -0.135 2.479 -5.727 1.00 93.31 76 TYR A O 1
ATOM 593 N N . LEU A 1 77 ? 1.219 1.116 -6.863 1.00 94.81 77 LEU A N 1
ATOM 594 C CA . LEU A 1 77 ? 0.177 0.629 -7.767 1.00 94.81 77 LEU A CA 1
ATOM 595 C C . LEU A 1 77 ? -0.865 -0.224 -7.035 1.00 94.81 77 LEU A C 1
ATOM 597 O O . LEU A 1 77 ? -2.045 -0.129 -7.360 1.00 94.81 77 LEU A O 1
ATOM 601 N N . ALA A 1 78 ? -0.460 -1.004 -6.027 1.00 95.75 78 ALA A N 1
ATOM 602 C CA . ALA A 1 78 ? -1.396 -1.755 -5.192 1.00 95.75 78 ALA A CA 1
ATOM 603 C C . ALA A 1 78 ? -2.361 -0.831 -4.443 1.00 95.75 78 ALA A C 1
ATOM 605 O O . ALA A 1 78 ? -3.575 -1.030 -4.482 1.00 95.75 78 ALA A O 1
ATOM 606 N N . VAL A 1 79 ? -1.823 0.217 -3.811 1.00 95.25 79 VAL A N 1
ATOM 607 C CA . VAL A 1 79 ? -2.630 1.221 -3.109 1.00 95.25 79 VAL A CA 1
ATOM 608 C C . VAL A 1 79 ? -3.551 1.942 -4.097 1.00 95.25 79 VAL A C 1
ATOM 610 O O . VAL A 1 79 ? -4.735 2.094 -3.808 1.00 95.25 79 VAL A O 1
ATOM 613 N N . ALA A 1 80 ? -3.072 2.286 -5.299 1.00 94.88 80 ALA A N 1
ATOM 614 C CA . ALA A 1 80 ? -3.902 2.914 -6.331 1.00 94.88 80 ALA A CA 1
ATOM 615 C C . ALA A 1 80 ? -5.104 2.048 -6.729 1.00 94.88 80 ALA A C 1
ATOM 617 O O . ALA A 1 80 ? -6.228 2.552 -6.802 1.00 94.88 80 ALA A O 1
ATOM 618 N N . VAL A 1 81 ? -4.889 0.748 -6.956 1.00 95.50 81 VAL A N 1
ATOM 619 C CA . VAL A 1 81 ? -5.973 -0.187 -7.290 1.00 95.50 81 VAL A CA 1
ATOM 620 C C . VAL A 1 81 ? -6.959 -0.316 -6.134 1.00 95.50 81 VAL A C 1
ATOM 622 O O . VAL A 1 81 ? -8.160 -0.174 -6.361 1.00 95.50 81 VAL A O 1
ATOM 625 N N . ALA A 1 82 ? -6.477 -0.484 -4.900 1.00 96.19 82 ALA A N 1
ATOM 626 C CA . ALA A 1 82 ? -7.333 -0.572 -3.718 1.00 96.19 82 ALA A CA 1
ATOM 627 C C . ALA A 1 82 ? -8.197 0.689 -3.537 1.00 96.19 82 ALA A C 1
ATOM 629 O O . ALA A 1 82 ? -9.412 0.599 -3.358 1.00 96.19 82 ALA A O 1
ATOM 630 N N . VAL A 1 83 ? -7.602 1.879 -3.665 1.00 95.19 83 VAL A N 1
ATOM 631 C CA . VAL A 1 83 ? -8.321 3.161 -3.596 1.00 95.19 83 VAL A CA 1
ATOM 632 C C . VAL A 1 83 ? -9.355 3.279 -4.716 1.00 95.19 83 VAL A C 1
ATOM 634 O O . VAL A 1 83 ? -10.475 3.733 -4.476 1.00 95.19 83 VAL A O 1
ATOM 637 N N . SER A 1 84 ? -9.021 2.840 -5.932 1.00 94.69 84 SER A N 1
ATOM 638 C CA . SER A 1 84 ? -9.963 2.832 -7.056 1.00 94.69 84 SER A CA 1
ATOM 639 C C . SER A 1 84 ? -11.152 1.906 -6.804 1.00 94.69 84 SER A C 1
ATOM 641 O O . SER A 1 84 ? -12.299 2.300 -7.027 1.00 94.69 84 SER A O 1
ATOM 643 N N . MET A 1 85 ? -10.902 0.701 -6.286 1.00 95.25 85 MET A N 1
ATOM 644 C CA . MET A 1 85 ? -11.946 -0.253 -5.909 1.00 95.25 85 MET A CA 1
ATOM 645 C C . MET A 1 85 ? -12.843 0.307 -4.799 1.00 95.25 85 MET A C 1
ATOM 647 O O . MET A 1 85 ? -14.067 0.188 -4.883 1.00 95.25 85 MET A O 1
ATOM 651 N N . LEU A 1 86 ? -12.263 0.978 -3.797 1.00 95.25 86 LEU A N 1
ATOM 652 C CA . LEU A 1 86 ? -13.016 1.635 -2.726 1.00 95.25 86 LEU A CA 1
ATOM 653 C C . LEU A 1 86 ? -13.898 2.763 -3.280 1.00 95.25 86 LEU A C 1
ATOM 655 O O . LEU A 1 86 ? -15.088 2.828 -2.975 1.00 95.25 86 LEU A O 1
ATOM 659 N N . LYS A 1 87 ? -13.355 3.608 -4.167 1.00 92.69 87 LYS A N 1
ATOM 660 C CA . LYS A 1 87 ? -14.103 4.672 -4.859 1.00 92.69 87 LYS A CA 1
ATOM 661 C C . LYS A 1 87 ? -15.274 4.119 -5.674 1.00 92.69 87 LYS A C 1
ATOM 663 O O . LYS A 1 87 ? -16.359 4.697 -5.659 1.00 92.69 87 LYS A O 1
ATOM 668 N N . LYS A 1 88 ? -15.068 2.992 -6.361 1.00 93.75 88 LYS A N 1
ATOM 669 C CA . LYS A 1 88 ? -16.097 2.272 -7.132 1.00 93.75 88 LYS A CA 1
ATOM 670 C C . LYS A 1 88 ? -17.053 1.452 -6.256 1.00 93.75 88 LYS A C 1
ATOM 672 O O . LYS A 1 88 ? -17.934 0.794 -6.800 1.00 93.75 88 LYS A O 1
ATOM 677 N N . LYS A 1 89 ? -16.895 1.484 -4.925 1.00 95.38 89 LYS A N 1
ATOM 678 C CA . LYS A 1 89 ? -17.674 0.701 -3.949 1.00 95.38 89 LYS A CA 1
ATOM 679 C C . LYS A 1 89 ? -17.598 -0.818 -4.170 1.00 95.38 89 LYS A C 1
ATOM 681 O O . LYS A 1 89 ? -18.504 -1.544 -3.775 1.00 95.38 89 LYS A O 1
ATOM 686 N N . GLN A 1 90 ? -16.523 -1.301 -4.792 1.00 95.31 90 GLN A N 1
ATOM 687 C CA . GLN A 1 90 ? -16.270 -2.732 -5.001 1.00 95.31 90 GLN A CA 1
ATOM 688 C C . GLN A 1 90 ? -15.754 -3.405 -3.724 1.00 95.31 90 GLN A C 1
ATOM 690 O O . GLN A 1 90 ? -15.993 -4.587 -3.500 1.00 95.31 90 GLN A O 1
ATOM 695 N N . ILE A 1 91 ? -15.088 -2.633 -2.864 1.00 95.94 91 ILE A N 1
ATOM 696 C CA . ILE A 1 91 ? -14.647 -3.052 -1.533 1.00 95.94 91 ILE A CA 1
ATOM 697 C C . ILE A 1 91 ? -15.189 -2.088 -0.479 1.00 95.94 91 ILE A C 1
ATOM 699 O O . ILE A 1 91 ? -15.518 -0.940 -0.782 1.00 95.94 91 ILE A O 1
ATOM 703 N N . ARG A 1 92 ? -15.275 -2.557 0.771 1.00 96.00 92 ARG A N 1
ATOM 704 C CA . ARG A 1 92 ? -15.767 -1.758 1.909 1.00 96.00 92 ARG A CA 1
ATOM 705 C C . ARG A 1 92 ? -14.660 -1.188 2.790 1.00 96.00 92 ARG A C 1
ATOM 707 O O . ARG A 1 92 ? -14.914 -0.231 3.508 1.00 96.00 92 ARG A O 1
ATOM 714 N N . LYS A 1 93 ? -13.472 -1.795 2.768 1.00 95.44 93 LYS A N 1
ATOM 715 C CA . LYS A 1 93 ? -12.364 -1.481 3.670 1.00 95.44 93 LYS A CA 1
ATOM 716 C C . LYS A 1 93 ? -11.028 -1.759 2.988 1.00 95.44 93 LYS A C 1
ATOM 718 O O . LYS A 1 93 ? -10.915 -2.737 2.252 1.00 95.44 93 LYS A O 1
ATOM 723 N N . ILE A 1 94 ? -10.039 -0.910 3.243 1.00 95.75 94 ILE A N 1
ATOM 724 C CA . ILE A 1 94 ? -8.639 -1.105 2.868 1.00 95.75 94 ILE A CA 1
ATOM 725 C C . ILE A 1 94 ? -7.850 -1.304 4.154 1.00 95.75 94 ILE A C 1
ATOM 727 O O . ILE A 1 94 ? -7.945 -0.500 5.077 1.00 95.75 94 ILE A O 1
ATOM 731 N N . VAL A 1 95 ? -7.041 -2.355 4.192 1.00 94.12 95 VAL A N 1
ATOM 732 C CA . VAL A 1 95 ? -6.120 -2.606 5.295 1.00 94.12 95 VAL A CA 1
ATOM 733 C C . VAL A 1 95 ? -4.713 -2.715 4.718 1.00 94.12 95 VAL A C 1
ATOM 735 O O . VAL A 1 95 ? -4.417 -3.628 3.949 1.00 94.12 95 VAL A O 1
ATOM 738 N N . LEU A 1 96 ? -3.845 -1.768 5.067 1.00 93.38 96 LEU A N 1
ATOM 739 C CA . LEU A 1 96 ? -2.450 -1.737 4.649 1.00 93.38 96 LEU A CA 1
ATOM 740 C C . LEU A 1 96 ? -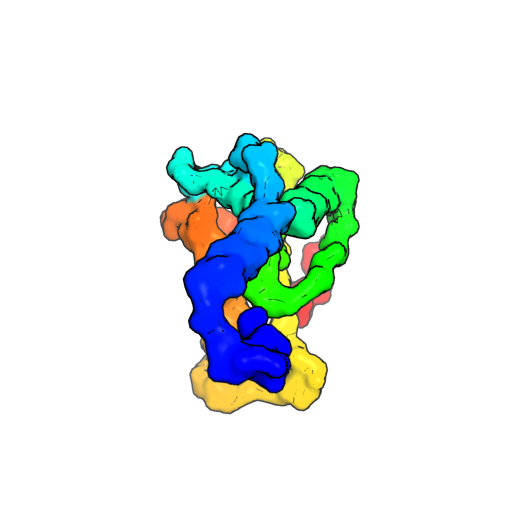1.571 -2.232 5.794 1.00 93.38 96 LEU A C 1
ATOM 742 O O . LEU A 1 96 ? -1.486 -1.608 6.851 1.00 93.38 96 LEU A O 1
ATOM 746 N N . ALA A 1 97 ? -0.907 -3.361 5.562 1.00 90.12 97 ALA A N 1
ATOM 747 C CA . ALA A 1 97 ? -0.003 -3.975 6.521 1.00 90.12 97 ALA A CA 1
ATOM 748 C C . ALA A 1 97 ? 1.452 -3.725 6.135 1.00 90.12 97 ALA A C 1
ATOM 750 O O . ALA A 1 97 ? 1.833 -3.952 4.984 1.00 90.12 97 ALA A O 1
ATOM 751 N N . ARG A 1 98 ? 2.296 -3.380 7.108 1.00 87.56 98 ARG A N 1
ATOM 752 C CA . ARG A 1 98 ? 3.753 -3.479 6.947 1.00 87.56 98 ARG A CA 1
ATOM 753 C C . ARG A 1 98 ? 4.365 -4.278 8.096 1.00 87.56 98 ARG A C 1
ATOM 755 O O . ARG A 1 98 ? 4.004 -4.042 9.250 1.00 87.56 98 ARG A O 1
ATOM 762 N N . PRO A 1 99 ? 5.289 -5.217 7.834 1.00 81.69 99 PRO A N 1
ATOM 763 C CA . PRO A 1 99 ? 6.089 -5.789 8.906 1.00 81.69 99 PRO A CA 1
ATOM 764 C C . PRO A 1 99 ? 6.952 -4.675 9.518 1.00 81.69 99 PRO A C 1
ATOM 766 O O . PRO A 1 99 ? 7.716 -4.021 8.813 1.00 81.69 99 PRO A O 1
ATOM 769 N N . ALA A 1 100 ? 6.795 -4.430 10.820 1.00 65.00 100 ALA A N 1
ATOM 770 C CA . ALA A 1 100 ? 7.553 -3.406 11.550 1.00 65.00 100 ALA A CA 1
ATOM 771 C C . ALA A 1 100 ? 9.007 -3.820 11.837 1.00 65.00 100 ALA A C 1
ATOM 773 O O . ALA A 1 100 ? 9.791 -3.011 12.318 1.00 65.00 100 ALA A O 1
ATOM 774 N N . VAL A 1 101 ? 9.352 -5.083 11.575 1.00 62.88 101 VAL A N 1
ATOM 775 C CA . VAL A 1 101 ? 10.638 -5.679 11.927 1.00 62.88 101 VAL A CA 1
ATOM 776 C C . VAL A 1 101 ? 11.016 -6.675 10.831 1.00 62.88 101 VAL A C 1
ATOM 778 O O . VAL A 1 101 ? 10.271 -7.624 10.576 1.00 62.88 101 VAL A O 1
ATOM 781 N N . GLU A 1 102 ? 12.135 -6.438 10.148 1.00 49.56 102 GLU A N 1
ATOM 782 C CA . GLU A 1 102 ? 12.799 -7.473 9.351 1.00 49.56 102 GLU A CA 1
ATOM 783 C C . GLU A 1 102 ? 13.318 -8.564 10.293 1.00 49.56 102 GLU A C 1
ATOM 785 O O .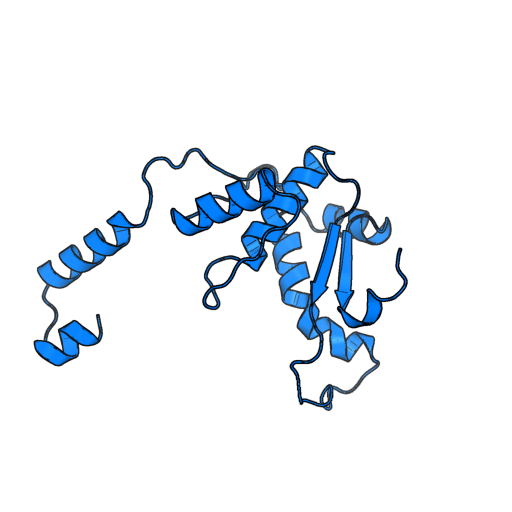 GLU A 1 102 ? 13.646 -8.304 11.451 1.00 49.56 102 GLU A O 1
ATOM 790 N N . ALA A 1 103 ? 13.344 -9.809 9.822 1.00 41.62 103 ALA A N 1
ATOM 791 C CA . ALA A 1 103 ? 13.777 -10.945 10.622 1.00 41.62 103 ALA A CA 1
ATOM 792 C C . ALA A 1 103 ? 15.187 -10.705 11.205 1.00 41.62 103 ALA A C 1
ATOM 794 O O . ALA A 1 103 ? 16.173 -10.806 10.484 1.00 41.62 103 ALA A O 1
ATOM 795 N N . GLY A 1 104 ? 15.275 -10.402 12.507 1.00 46.75 104 GLY A N 1
ATOM 796 C CA . GLY A 1 104 ? 16.538 -10.348 13.254 1.00 46.75 104 GLY A CA 1
ATOM 797 C C . GLY A 1 104 ? 16.877 -9.041 13.981 1.00 46.75 104 GLY A C 1
ATOM 798 O O . GLY A 1 104 ? 17.775 -9.071 14.819 1.00 46.75 104 GLY A O 1
ATOM 799 N N . GLU A 1 105 ? 16.178 -7.924 13.757 1.00 49.22 105 GLU A N 1
ATOM 800 C CA . GLU A 1 105 ? 16.491 -6.667 14.462 1.00 49.22 105 GLU A CA 1
ATOM 801 C C . GLU A 1 105 ? 15.550 -6.399 15.647 1.00 49.22 105 GLU A C 1
ATOM 803 O O . GLU A 1 105 ? 14.341 -6.594 15.573 1.00 49.22 105 GLU A O 1
ATOM 808 N N . LYS A 1 106 ? 16.089 -5.930 16.779 1.00 55.69 106 LYS A N 1
ATOM 809 C CA . LYS A 1 106 ? 15.254 -5.357 17.846 1.00 55.69 106 LYS A CA 1
ATOM 810 C C . LYS A 1 106 ? 14.745 -4.010 17.342 1.00 55.69 106 LYS A C 1
ATOM 812 O O . LYS A 1 106 ? 15.565 -3.211 16.901 1.00 55.69 106 LYS A O 1
ATOM 817 N N . LEU A 1 107 ? 13.433 -3.756 17.439 1.00 56.06 107 LEU A N 1
ATOM 818 C CA . LEU A 1 107 ? 12.838 -2.428 17.232 1.00 56.06 107 LEU A CA 1
ATOM 819 C C . LEU A 1 107 ? 13.728 -1.409 17.968 1.00 56.06 107 LEU A C 1
ATOM 821 O O . LEU A 1 107 ? 13.831 -1.462 19.195 1.00 56.06 107 LEU A O 1
ATOM 825 N N . GLY A 1 108 ? 14.486 -0.615 17.211 1.00 59.44 108 GLY A N 1
ATOM 826 C CA . GLY A 1 108 ? 15.645 0.112 17.726 1.00 59.44 108 GLY A CA 1
ATOM 827 C C . GLY A 1 108 ? 15.311 1.171 18.783 1.00 59.44 108 GLY A C 1
ATOM 828 O O . GLY A 1 108 ? 14.164 1.391 19.172 1.00 59.44 108 GLY A O 1
ATOM 829 N N . PHE A 1 109 ? 16.356 1.866 19.232 1.00 54.78 109 PHE A N 1
ATOM 830 C CA . PHE A 1 109 ? 16.377 2.838 20.334 1.00 54.78 109 PHE A CA 1
ATOM 831 C C . PHE A 1 109 ? 15.678 4.181 20.053 1.00 54.78 109 PHE A C 1
ATOM 833 O O . PHE A 1 109 ? 16.061 5.192 20.639 1.00 54.78 109 PHE A O 1
ATOM 840 N N . LEU A 1 110 ? 14.675 4.236 19.170 1.00 55.31 110 LEU A N 1
ATOM 841 C CA . LEU A 1 110 ? 13.901 5.466 18.993 1.00 55.31 110 LEU A CA 1
ATOM 842 C C . LEU A 1 110 ? 13.223 5.814 20.335 1.00 55.31 110 LEU A C 1
ATOM 844 O O . LEU A 1 110 ? 12.477 4.987 20.859 1.00 55.31 110 LEU A O 1
ATOM 848 N N . PRO A 1 111 ? 13.508 6.972 20.956 1.00 57.22 111 PRO A N 1
ATOM 849 C CA . PRO A 1 111 ? 12.858 7.353 22.204 1.00 57.22 111 PRO A CA 1
ATOM 850 C C . PRO A 1 111 ? 11.370 7.620 21.943 1.00 57.22 111 PRO A C 1
ATOM 852 O O . PRO A 1 111 ? 11.016 8.191 20.915 1.00 57.22 111 PRO A O 1
ATOM 855 N N . GLY A 1 112 ? 10.502 7.204 22.864 1.00 70.31 112 GLY A N 1
ATOM 856 C CA . GLY A 1 112 ? 9.051 7.374 22.739 1.00 70.31 112 GLY A CA 1
ATOM 857 C C . GLY A 1 112 ? 8.259 6.094 22.994 1.00 70.31 112 GLY A C 1
ATOM 858 O O . GLY A 1 112 ? 8.822 5.037 23.309 1.00 70.31 112 GLY A O 1
ATOM 859 N N . ASP A 1 113 ? 6.939 6.216 22.883 1.00 74.75 113 ASP A N 1
ATOM 860 C CA . ASP A 1 113 ? 6.002 5.100 22.965 1.00 74.75 113 ASP A CA 1
ATOM 861 C C . ASP A 1 113 ? 6.127 4.154 21.752 1.00 74.75 113 ASP A C 1
ATOM 863 O O . ASP A 1 113 ? 6.872 4.386 20.796 1.00 74.75 113 ASP A O 1
ATOM 867 N N . ILE A 1 114 ? 5.439 3.012 21.818 1.00 68.38 114 ILE A N 1
ATOM 868 C CA . ILE A 1 114 ? 5.465 1.998 20.752 1.00 68.38 114 ILE A CA 1
ATOM 869 C C . ILE A 1 114 ? 4.979 2.595 19.423 1.00 68.38 114 ILE A C 1
ATOM 871 O O . ILE A 1 114 ? 5.482 2.230 18.362 1.00 68.38 114 ILE A O 1
ATOM 875 N N . GLU A 1 115 ? 4.039 3.533 19.479 1.00 69.50 115 GLU A N 1
ATOM 876 C CA . GLU A 1 115 ? 3.444 4.170 18.311 1.00 69.50 115 GLU A CA 1
ATOM 877 C C . GLU A 1 115 ? 4.446 5.085 17.594 1.00 69.50 115 GLU A C 1
ATOM 879 O O . GLU A 1 115 ? 4.675 4.933 16.393 1.00 69.50 115 GLU A O 1
ATOM 884 N N . ALA A 1 116 ? 5.156 5.940 18.333 1.00 70.44 116 ALA A N 1
ATOM 885 C CA . ALA A 1 116 ? 6.224 6.798 17.826 1.00 70.44 116 ALA A CA 1
ATOM 886 C C . ALA A 1 116 ? 7.369 5.999 17.185 1.00 70.44 116 ALA A C 1
ATOM 888 O O . ALA A 1 116 ? 7.988 6.463 16.226 1.00 70.44 116 ALA A O 1
ATOM 889 N N . LYS A 1 117 ? 7.626 4.775 17.662 1.00 73.62 117 LYS A N 1
ATOM 890 C CA . LYS A 1 117 ? 8.618 3.869 17.059 1.00 73.62 117 LYS A CA 1
ATOM 891 C C . LYS A 1 117 ? 8.144 3.258 15.746 1.00 73.62 117 LYS A C 1
ATOM 893 O O . LYS A 1 117 ? 8.958 2.995 14.869 1.00 73.62 117 LYS A O 1
ATOM 898 N N . VAL A 1 118 ? 6.849 3.003 15.608 1.00 75.50 118 VAL A N 1
ATOM 899 C CA . VAL A 1 118 ? 6.268 2.282 14.469 1.00 75.50 118 VAL A CA 1
ATOM 900 C C . VAL A 1 118 ? 5.863 3.230 13.337 1.00 75.50 118 VAL A C 1
ATOM 902 O O . VAL A 1 118 ? 6.014 2.889 12.161 1.00 75.50 118 VAL A O 1
ATOM 905 N N . ASN A 1 119 ? 5.420 4.441 13.676 1.00 78.50 119 ASN A N 1
ATOM 906 C CA . ASN A 1 119 ? 4.958 5.458 12.732 1.00 78.50 119 ASN A CA 1
ATOM 907 C C . ASN A 1 119 ? 5.938 5.750 11.577 1.00 78.50 119 ASN A C 1
ATOM 909 O O . ASN A 1 119 ? 5.481 5.783 10.428 1.00 78.50 119 ASN A O 1
ATOM 913 N N . PRO A 1 120 ? 7.267 5.873 11.792 1.00 82.19 120 PRO A N 1
ATOM 914 C CA . PRO A 1 120 ? 8.221 6.076 10.699 1.00 82.19 120 PRO A CA 1
ATOM 915 C C . PRO A 1 120 ? 8.178 4.979 9.624 1.00 82.19 120 PRO A C 1
ATOM 917 O O . PRO A 1 120 ? 8.347 5.261 8.438 1.00 82.19 120 PRO A O 1
ATOM 920 N N . TYR A 1 121 ? 7.896 3.730 10.004 1.00 79.94 121 TYR A N 1
ATOM 921 C CA . TYR A 1 121 ? 7.824 2.602 9.071 1.00 79.94 121 TYR A CA 1
ATOM 922 C C . TYR A 1 121 ? 6.525 2.593 8.262 1.00 79.94 121 TYR A C 1
ATOM 924 O O . TYR A 1 121 ? 6.506 2.125 7.120 1.00 79.94 121 TYR A O 1
ATOM 932 N N . LEU A 1 122 ? 5.438 3.113 8.828 1.00 85.75 122 LEU A N 1
ATOM 933 C CA . LEU A 1 122 ? 4.139 3.196 8.161 1.00 85.75 122 LEU A CA 1
ATOM 934 C C . LEU A 1 122 ? 4.033 4.418 7.241 1.00 85.75 122 LEU A C 1
ATOM 936 O O . LEU A 1 122 ? 3.230 4.401 6.309 1.00 85.75 122 LEU A O 1
ATOM 940 N N . ARG A 1 123 ? 4.880 5.437 7.442 1.00 87.25 123 ARG A N 1
ATOM 941 C CA . ARG A 1 123 ? 4.849 6.705 6.697 1.00 87.25 123 AR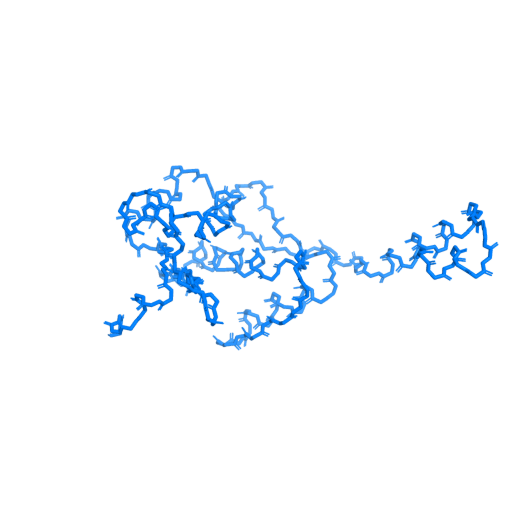G A CA 1
ATOM 942 C C . ARG A 1 123 ? 4.746 6.551 5.168 1.00 87.25 123 ARG A C 1
ATOM 944 O O . ARG A 1 123 ? 3.842 7.163 4.612 1.00 87.25 123 ARG A O 1
ATOM 951 N N . PRO A 1 124 ? 5.505 5.670 4.483 1.00 88.19 124 PRO A N 1
ATOM 952 C CA . PRO A 1 124 ? 5.385 5.526 3.027 1.00 88.19 124 PRO A CA 1
ATOM 953 C C . PRO A 1 124 ? 4.004 5.058 2.535 1.00 88.19 124 PRO A C 1
ATOM 955 O O . PRO A 1 124 ? 3.631 5.311 1.387 1.00 88.19 124 PRO A O 1
ATOM 958 N N . LEU A 1 125 ? 3.243 4.352 3.379 1.00 89.94 125 LEU A N 1
ATOM 959 C CA . LEU A 1 125 ? 1.871 3.944 3.067 1.00 89.94 125 LEU A CA 1
ATOM 960 C C . LEU A 1 125 ? 0.916 5.138 3.166 1.00 89.94 125 LEU A C 1
ATOM 962 O O . LEU A 1 125 ? 0.084 5.312 2.279 1.00 89.94 125 LEU A O 1
ATOM 966 N N . PHE A 1 126 ? 1.082 5.980 4.191 1.00 89.38 126 PHE A N 1
ATOM 967 C CA . PHE A 1 126 ? 0.343 7.237 4.319 1.00 89.38 126 PHE A CA 1
ATOM 968 C C . PHE A 1 126 ? 0.657 8.194 3.171 1.00 89.38 126 PHE A C 1
ATOM 970 O O . PHE A 1 126 ? -0.270 8.680 2.532 1.00 89.38 126 PHE A O 1
ATOM 977 N N . ASP A 1 127 ? 1.936 8.370 2.837 1.00 88.62 127 ASP A N 1
ATOM 978 C CA . ASP A 1 127 ? 2.353 9.233 1.728 1.00 88.62 127 ASP A CA 1
ATOM 979 C C . ASP A 1 127 ? 1.726 8.762 0.400 1.00 88.62 127 ASP A C 1
ATOM 981 O O . ASP A 1 127 ? 1.250 9.569 -0.392 1.00 88.62 127 ASP A O 1
ATOM 985 N N . SER A 1 128 ? 1.636 7.443 0.173 1.00 90.25 128 SER A N 1
ATOM 986 C CA . SER A 1 128 ? 0.976 6.886 -1.020 1.00 90.25 128 SER A CA 1
ATOM 987 C C . SER A 1 128 ? -0.530 7.179 -1.060 1.00 90.25 128 SER A C 1
ATOM 989 O O . SER A 1 128 ? -1.082 7.382 -2.139 1.00 90.25 128 SER A O 1
ATOM 991 N N . LEU A 1 129 ? -1.207 7.188 0.093 1.00 91.62 129 LEU A N 1
ATOM 992 C CA . LEU A 1 129 ? -2.634 7.505 0.195 1.00 91.62 129 LEU A CA 1
ATOM 993 C C . LEU A 1 129 ? -2.900 9.000 -0.015 1.00 91.62 129 LEU A C 1
ATOM 995 O O . LEU A 1 129 ? -3.801 9.342 -0.781 1.00 91.62 129 LEU A O 1
ATOM 999 N N . GLU A 1 130 ? -2.105 9.870 0.616 1.00 89.12 130 GLU A N 1
ATOM 1000 C CA . GLU A 1 130 ? -2.158 11.335 0.446 1.00 89.12 130 GLU A CA 1
ATOM 1001 C C . GLU A 1 130 ? -1.978 11.737 -1.026 1.00 89.12 130 GLU A C 1
ATOM 1003 O O . GLU A 1 130 ? -2.575 12.692 -1.519 1.00 89.12 130 GLU A O 1
ATOM 1008 N N . ASP A 1 131 ? -1.214 10.942 -1.769 1.00 88.50 131 ASP A N 1
ATOM 1009 C CA . ASP A 1 131 ? -1.000 11.114 -3.196 1.00 88.50 131 ASP A CA 1
ATOM 1010 C C . ASP A 1 131 ? -2.247 10.852 -4.060 1.00 88.50 131 ASP A C 1
ATOM 1012 O O . ASP A 1 131 ? -2.294 11.277 -5.220 1.00 88.50 131 ASP A O 1
ATOM 1016 N N . MET A 1 132 ? -3.227 10.110 -3.539 1.00 90.19 132 MET A N 1
ATOM 1017 C CA . MET A 1 132 ? -4.373 9.562 -4.279 1.00 90.19 132 MET A CA 1
ATOM 1018 C C . MET A 1 132 ? -5.717 10.133 -3.828 1.00 90.19 132 MET A C 1
ATOM 1020 O O . MET A 1 132 ? -6.712 10.017 -4.554 1.00 90.19 132 MET A O 1
ATOM 1024 N N . MET A 1 133 ? -5.754 10.746 -2.650 1.00 90.19 133 MET A N 1
ATOM 1025 C CA . MET A 1 133 ? -6.913 11.424 -2.091 1.00 90.19 133 MET A CA 1
ATOM 1026 C C . MET A 1 133 ? -6.461 12.589 -1.216 1.00 90.19 133 MET A C 1
ATOM 1028 O O . MET A 1 133 ? -5.418 12.548 -0.574 1.00 90.19 133 MET A O 1
ATOM 1032 N N . ASP A 1 134 ? -7.269 13.631 -1.184 1.00 87.62 134 ASP A N 1
ATOM 1033 C CA . ASP A 1 134 ? -7.040 14.821 -0.387 1.00 87.62 134 ASP A CA 1
ATOM 1034 C C . ASP A 1 134 ? -7.046 14.505 1.117 1.00 87.62 134 ASP A C 1
ATOM 1036 O O . ASP A 1 134 ? -7.761 13.623 1.598 1.00 87.62 134 ASP A O 1
ATOM 1040 N N . PHE A 1 135 ? -6.233 15.247 1.874 1.00 85.88 135 PHE A N 1
ATOM 1041 C CA . PHE A 1 135 ? -5.959 14.980 3.290 1.00 85.88 135 PHE A CA 1
ATOM 1042 C C . PHE A 1 135 ? -7.231 14.861 4.143 1.00 85.88 135 PHE A C 1
ATOM 1044 O O . PHE A 1 135 ? -7.352 13.953 4.965 1.00 85.88 135 PHE A O 1
ATOM 1051 N N . ALA A 1 136 ? -8.213 15.740 3.915 1.00 89.31 136 ALA A N 1
ATOM 1052 C CA . ALA A 1 136 ? -9.489 15.707 4.628 1.00 89.31 136 ALA A CA 1
ATOM 1053 C C . ALA A 1 136 ? -10.268 14.408 4.364 1.00 89.31 136 ALA A C 1
ATOM 1055 O O . ALA A 1 136 ? -10.868 13.844 5.280 1.00 89.31 136 ALA A O 1
ATOM 1056 N N . GLN A 1 137 ? -10.234 13.911 3.125 1.00 90.06 137 GLN A N 1
ATOM 1057 C CA . GLN A 1 137 ? -10.875 12.657 2.762 1.00 90.06 137 GLN A CA 1
ATOM 1058 C C . GLN A 1 137 ? -10.139 11.457 3.361 1.00 90.06 137 GLN A C 1
ATOM 1060 O O . GLN A 1 137 ? -10.791 10.575 3.919 1.00 90.06 137 GLN A O 1
ATOM 1065 N N . MET A 1 138 ? -8.806 11.435 3.272 1.00 90.12 138 MET A N 1
ATOM 1066 C CA . MET A 1 138 ? -7.985 10.375 3.863 1.00 90.12 138 MET A CA 1
ATOM 1067 C C . MET A 1 138 ? -8.277 10.247 5.357 1.00 90.12 138 MET A C 1
ATOM 1069 O O . MET A 1 138 ? -8.645 9.169 5.820 1.00 90.12 138 MET A O 1
ATOM 1073 N N . ARG A 1 139 ? -8.225 11.372 6.081 1.00 90.38 139 ARG A N 1
ATOM 1074 C CA . ARG A 1 139 ? -8.491 11.413 7.519 1.00 90.38 139 ARG A CA 1
ATOM 1075 C C . ARG A 1 139 ? -9.900 10.938 7.857 1.00 90.38 139 ARG A C 1
ATOM 1077 O O . ARG A 1 139 ? -10.054 10.096 8.727 1.00 90.38 139 ARG A O 1
ATOM 1084 N N . LYS A 1 140 ? -10.919 11.390 7.118 1.00 93.44 140 LYS A N 1
ATOM 1085 C CA . LYS A 1 140 ? -12.300 10.928 7.315 1.00 93.44 140 LYS A CA 1
ATOM 1086 C C . LYS A 1 140 ? -12.433 9.409 7.156 1.00 93.44 140 LYS A C 1
ATOM 1088 O O . LYS A 1 140 ? -13.147 8.778 7.924 1.00 93.44 140 LYS A O 1
ATOM 1093 N N . LEU A 1 141 ? -11.795 8.826 6.140 1.00 94.19 141 LEU A N 1
ATOM 1094 C CA . LEU A 1 141 ? -11.851 7.380 5.904 1.00 94.19 141 LEU A CA 1
ATOM 1095 C C . LEU A 1 141 ? -11.054 6.590 6.950 1.00 94.19 141 LEU A C 1
ATOM 1097 O O . LEU A 1 141 ? -11.456 5.477 7.285 1.00 94.19 141 LEU A O 1
ATOM 1101 N N . ALA A 1 142 ? -9.966 7.162 7.466 1.00 92.00 142 ALA A N 1
ATOM 1102 C CA . ALA A 1 142 ? -9.206 6.593 8.571 1.00 92.00 142 ALA A CA 1
ATOM 1103 C C . ALA A 1 142 ? -10.002 6.625 9.886 1.00 92.00 142 ALA A C 1
ATOM 1105 O O . ALA A 1 142 ? -10.138 5.591 10.526 1.00 92.00 142 ALA A O 1
ATOM 1106 N N . ASP A 1 143 ? -10.621 7.760 10.229 1.00 93.12 143 ASP A N 1
ATOM 1107 C CA . ASP A 1 143 ? -11.437 7.925 11.444 1.00 93.12 143 ASP A CA 1
ATOM 1108 C C . ASP A 1 143 ? -12.679 7.006 11.455 1.00 93.12 143 ASP A C 1
ATOM 1110 O O . ASP A 1 143 ? -13.213 6.681 12.510 1.00 93.12 143 ASP A O 1
ATOM 1114 N N . MET A 1 144 ? -13.158 6.594 10.275 1.00 94.62 144 MET A N 1
ATOM 1115 C CA . MET A 1 144 ? -14.266 5.643 10.106 1.00 94.62 144 MET A CA 1
ATOM 1116 C C . MET A 1 144 ? -13.816 4.171 10.046 1.00 94.62 144 MET A C 1
ATOM 1118 O O . MET A 1 144 ? -14.631 3.309 9.712 1.00 94.62 144 MET A O 1
ATOM 1122 N N . ASP A 1 145 ? -12.532 3.876 10.268 1.00 92.38 145 ASP A N 1
ATOM 1123 C CA . ASP A 1 145 ? -11.929 2.544 10.114 1.00 92.38 145 ASP A CA 1
ATOM 1124 C C . ASP A 1 145 ? -12.146 1.912 8.719 1.00 92.38 145 ASP A C 1
ATOM 1126 O O . ASP A 1 145 ? -12.113 0.685 8.554 1.00 92.38 145 ASP A O 1
ATOM 1130 N N . ILE A 1 146 ? -12.380 2.735 7.687 1.00 95.75 146 ILE A N 1
ATOM 1131 C CA . ILE A 1 146 ? -12.496 2.295 6.287 1.00 95.75 146 ILE A CA 1
ATOM 1132 C C . ILE A 1 146 ? -11.105 2.106 5.679 1.00 95.75 146 ILE A C 1
ATOM 1134 O O . ILE A 1 146 ? -10.912 1.212 4.856 1.00 95.75 146 ILE A O 1
ATOM 1138 N N . ILE A 1 147 ? -10.137 2.937 6.065 1.00 95.38 147 ILE A N 1
ATOM 1139 C CA . ILE A 1 147 ? -8.731 2.773 5.696 1.00 95.38 147 ILE A CA 1
ATOM 1140 C C . ILE A 1 147 ? -7.922 2.612 6.974 1.00 95.38 147 ILE A C 1
ATOM 1142 O O . ILE A 1 147 ? -7.844 3.529 7.781 1.00 95.38 147 ILE A O 1
ATOM 1146 N N . GLU A 1 148 ? -7.279 1.463 7.125 1.00 92.44 148 GLU A N 1
ATOM 1147 C CA . GLU A 1 148 ? -6.393 1.188 8.250 1.00 92.44 148 GLU A CA 1
ATOM 1148 C C . GLU A 1 148 ? -4.965 0.981 7.759 1.00 92.44 148 GLU A C 1
ATOM 1150 O O . GLU A 1 148 ? -4.722 0.220 6.821 1.00 92.44 148 GLU A O 1
ATOM 1155 N N . VAL A 1 149 ? -4.006 1.616 8.428 1.00 90.44 149 VAL A N 1
ATOM 1156 C CA . VAL A 1 149 ? -2.578 1.372 8.222 1.00 90.44 149 VAL A CA 1
ATOM 1157 C C . VAL A 1 149 ? -2.028 0.824 9.526 1.00 90.44 149 VAL A C 1
ATOM 1159 O O . VAL A 1 149 ? -1.924 1.554 10.506 1.00 90.44 149 VAL A O 1
ATOM 1162 N N . ILE A 1 150 ? -1.716 -0.471 9.556 1.00 87.81 150 ILE A N 1
ATOM 1163 C CA . ILE A 1 150 ? -1.332 -1.154 10.794 1.00 87.81 150 ILE A CA 1
ATOM 1164 C C . ILE A 1 150 ? -0.094 -2.035 10.610 1.00 87.81 150 ILE A C 1
ATOM 1166 O O . ILE A 1 150 ? 0.206 -2.499 9.506 1.00 87.81 150 ILE A O 1
ATOM 1170 N N . PRO A 1 151 ? 0.654 -2.315 11.686 1.00 85.81 151 PRO A N 1
ATOM 1171 C CA . PRO A 1 151 ? 1.762 -3.252 11.611 1.00 85.81 151 PRO A CA 1
ATOM 1172 C C . PRO A 1 151 ? 1.244 -4.683 11.485 1.00 85.81 151 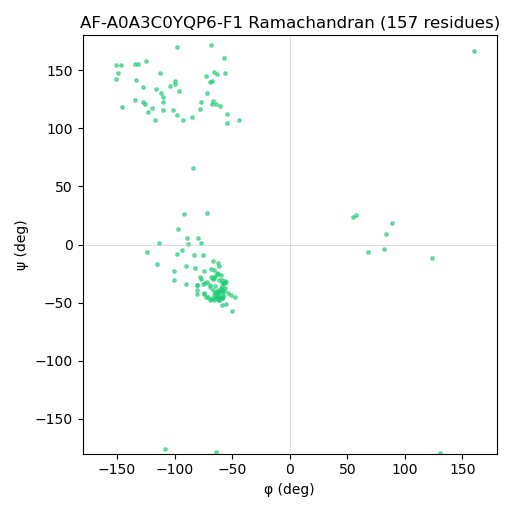PRO A C 1
ATOM 1174 O O . PRO A 1 151 ? 0.253 -5.053 12.113 1.00 85.81 151 PRO A O 1
ATOM 1177 N N . LEU A 1 152 ? 1.958 -5.521 10.730 1.00 83.19 152 LEU A N 1
ATOM 1178 C CA . LEU A 1 152 ? 1.546 -6.907 10.467 1.00 83.19 152 LEU A CA 1
ATOM 1179 C C . LEU A 1 152 ? 1.305 -7.719 11.755 1.00 83.19 152 LEU A C 1
ATOM 1181 O O . LEU A 1 152 ? 0.418 -8.564 11.791 1.00 83.19 152 LEU A O 1
ATOM 1185 N N . ALA A 1 153 ? 2.042 -7.428 12.832 1.00 78.88 153 ALA A N 1
ATOM 1186 C CA . ALA A 1 153 ? 1.875 -8.085 14.131 1.00 78.88 153 ALA A CA 1
ATOM 1187 C C . ALA A 1 153 ? 0.467 -7.907 14.739 1.00 78.88 153 ALA A C 1
ATOM 1189 O O . ALA A 1 153 ? 0.012 -8.776 15.479 1.00 78.88 153 ALA A O 1
ATOM 1190 N N . PHE A 1 154 ? -0.238 -6.826 14.392 1.00 76.12 154 PHE A N 1
ATOM 1191 C CA . PHE A 1 154 ? -1.590 -6.523 14.872 1.00 76.12 154 PHE A CA 1
ATOM 1192 C C . PHE A 1 154 ? -2.697 -7.134 13.997 1.00 76.12 154 PHE A C 1
ATOM 1194 O O . PHE A 1 154 ? -3.876 -6.974 14.301 1.00 76.12 154 PHE A O 1
ATOM 1201 N N . MET A 1 155 ? -2.343 -7.856 12.925 1.00 75.75 155 MET A N 1
ATOM 1202 C CA . MET A 1 155 ? -3.319 -8.560 12.080 1.00 75.75 155 MET A CA 1
ATOM 1203 C C . MET A 1 155 ? -3.880 -9.824 12.734 1.00 75.75 155 MET A C 1
ATOM 1205 O O . MET A 1 155 ? -4.952 -10.297 12.356 1.00 75.75 155 MET A O 1
ATOM 1209 N N . ARG A 1 156 ? -3.160 -10.410 13.700 1.00 76.62 156 ARG A N 1
ATOM 1210 C CA . ARG A 1 156 ? -3.580 -11.658 14.343 1.00 76.62 156 ARG A CA 1
ATOM 1211 C C . ARG A 1 156 ? -4.846 -11.416 15.176 1.00 76.62 156 ARG A C 1
ATOM 1213 O O . ARG A 1 156 ? -4.811 -10.636 16.119 1.00 76.62 156 ARG A O 1
ATOM 1220 N N . GLY A 1 157 ? -5.928 -12.132 14.857 1.00 65.69 157 GLY A N 1
ATOM 1221 C CA . GLY A 1 157 ? -7.191 -12.087 15.610 1.00 65.69 157 GLY A CA 1
ATOM 1222 C C . GLY A 1 157 ? -8.199 -11.022 15.156 1.00 65.69 157 GLY A C 1
ATOM 1223 O O . GLY A 1 157 ? -9.083 -10.684 15.932 1.00 65.69 157 GLY A O 1
ATOM 1224 N N . ARG A 1 158 ? -8.071 -10.483 13.931 1.00 68.06 158 ARG A N 1
ATOM 1225 C CA . ARG A 1 158 ? -9.003 -9.495 13.338 1.00 68.06 158 ARG A CA 1
ATOM 1226 C C . ARG A 1 158 ? -10.077 -10.084 12.399 1.00 68.06 158 ARG A C 1
ATOM 1228 O O . ARG A 1 158 ? -10.713 -9.336 11.661 1.00 68.06 158 ARG A O 1
ATOM 1235 N N . THR A 1 159 ? -10.261 -11.403 12.418 1.00 51.84 159 THR A N 1
ATOM 1236 C CA . THR A 1 159 ? -11.341 -12.138 11.728 1.00 51.84 159 THR A CA 1
ATOM 1237 C C . THR A 1 159 ? -12.421 -12.526 12.715 1.00 51.84 159 THR A C 1
ATOM 1239 O O . THR A 1 159 ? -13.605 -12.315 12.392 1.00 51.84 159 THR A O 1
#

Nearest PDB structures (foldseek):
  3b85-assembly1_B  TM=9.212E-01  e=9.627E-09  Corynebacterium glutamicum ATCC 13032
  1z63-assembly2_B  TM=5.910E-01  e=3.701E+00  Saccharolobus solfataricus
  8x15-assembly1_I  TM=4.645E-01  e=6.631E+00  Homo sapiens